Protein AF-A0A5P8W0C1-F1 (afdb_monomer_lite)

Structure (mmCIF, N/CA/C/O backbone):
data_AF-A0A5P8W0C1-F1
#
_entry.id   AF-A0A5P8W0C1-F1
#
loop_
_atom_site.group_PDB
_atom_site.id
_atom_site.type_symbol
_atom_site.label_atom_id
_atom_site.label_alt_id
_atom_site.label_comp_id
_atom_site.label_asym_id
_atom_site.label_entity_id
_atom_site.label_seq_id
_atom_site.pdbx_PDB_ins_code
_atom_site.Cartn_x
_atom_site.Cartn_y
_atom_site.Cartn_z
_atom_site.occupancy
_atom_site.B_iso_or_equiv
_atom_site.auth_seq_id
_atom_site.auth_comp_id
_atom_site.auth_asym_id
_atom_site.auth_atom_id
_atom_site.pdbx_PDB_model_num
ATOM 1 N N . MET A 1 1 ? -2.920 10.146 9.039 1.00 60.00 1 MET A N 1
ATOM 2 C CA . MET A 1 1 ? -1.588 9.867 8.448 1.00 60.00 1 MET A CA 1
ATOM 3 C C . MET A 1 1 ? -1.585 10.306 6.983 1.00 60.00 1 MET A C 1
ATOM 5 O O . MET A 1 1 ? -2.626 10.181 6.351 1.00 60.00 1 MET A O 1
ATOM 9 N N . ASN A 1 2 ? -0.468 10.815 6.442 1.00 80.94 2 ASN A N 1
ATOM 10 C CA . ASN A 1 2 ? -0.396 11.370 5.074 1.00 80.94 2 ASN A CA 1
ATOM 11 C C . ASN A 1 2 ? -0.810 10.353 3.998 1.00 80.94 2 ASN A C 1
ATOM 13 O O . ASN A 1 2 ? -0.426 9.183 4.070 1.00 80.94 2 ASN A O 1
ATOM 17 N N . SER A 1 3 ? -1.593 10.791 3.015 1.00 87.44 3 SER A N 1
ATOM 18 C CA . SER A 1 3 ? -1.963 9.997 1.837 1.00 87.44 3 SER A CA 1
ATOM 19 C C . SER A 1 3 ? -0.835 9.993 0.796 1.00 87.44 3 SER A C 1
ATOM 21 O O . SER A 1 3 ? -0.018 10.916 0.810 1.00 87.44 3 SER A O 1
ATOM 23 N N . PRO A 1 4 ? -0.767 8.980 -0.091 1.00 92.88 4 PRO A N 1
ATOM 24 C CA . PRO A 1 4 ? 0.140 9.015 -1.237 1.00 92.88 4 PRO A CA 1
ATOM 25 C C . PRO A 1 4 ? -0.094 10.267 -2.095 1.00 92.88 4 PRO A C 1
ATOM 27 O O . PRO A 1 4 ? -1.232 10.730 -2.190 1.00 92.88 4 PRO A O 1
ATOM 30 N N . THR A 1 5 ? 0.956 10.784 -2.739 1.00 96.44 5 THR A N 1
ATOM 31 C CA . THR A 1 5 ? 0.791 11.760 -3.834 1.00 96.44 5 THR A CA 1
ATOM 32 C C . THR A 1 5 ? 0.121 11.103 -5.042 1.00 96.44 5 THR A C 1
ATOM 34 O O . THR A 1 5 ? 0.045 9.873 -5.115 1.00 96.44 5 THR A O 1
ATOM 37 N N . ASP A 1 6 ? -0.329 11.894 -6.015 1.00 96.75 6 ASP A N 1
ATOM 38 C C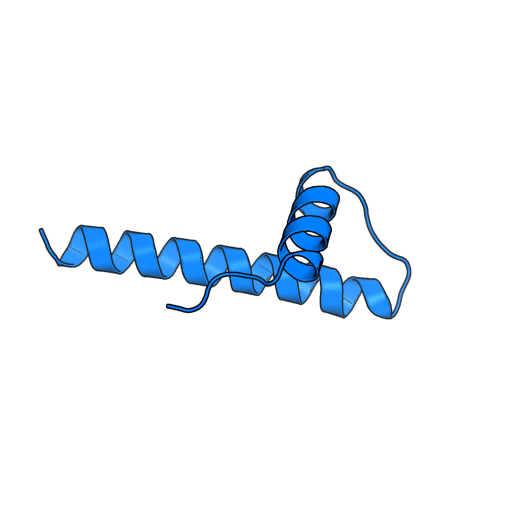A . ASP A 1 6 ? -0.957 11.369 -7.234 1.00 96.75 6 ASP A CA 1
ATOM 39 C C . ASP A 1 6 ? -0.015 10.426 -8.002 1.00 96.75 6 ASP A C 1
ATOM 41 O O . ASP A 1 6 ? -0.429 9.358 -8.459 1.00 96.75 6 ASP A O 1
ATOM 45 N N . GLU A 1 7 ? 1.278 10.755 -8.072 1.00 96.00 7 GLU A N 1
ATOM 46 C CA . GLU A 1 7 ? 2.295 9.909 -8.702 1.00 96.00 7 GLU A CA 1
ATOM 47 C C . GLU A 1 7 ? 2.498 8.605 -7.931 1.00 96.00 7 GLU A C 1
ATOM 49 O O . GLU A 1 7 ? 2.585 7.529 -8.524 1.00 96.00 7 GLU A O 1
ATOM 54 N N . GLN A 1 8 ? 2.540 8.680 -6.599 1.00 96.38 8 GLN A N 1
ATOM 55 C CA . GLN A 1 8 ? 2.667 7.497 -5.754 1.00 96.38 8 GLN A CA 1
ATOM 56 C C . GLN A 1 8 ? 1.430 6.603 -5.863 1.00 96.38 8 GLN A C 1
ATOM 58 O O . GLN A 1 8 ? 1.566 5.385 -5.942 1.00 96.38 8 GLN A O 1
ATOM 63 N N . ALA A 1 9 ? 0.231 7.186 -5.904 1.00 97.00 9 ALA A N 1
ATOM 64 C CA . ALA A 1 9 ? -1.018 6.456 -6.081 1.00 97.00 9 ALA A CA 1
ATOM 65 C C . ALA A 1 9 ? -1.066 5.757 -7.448 1.00 97.00 9 ALA A C 1
ATOM 67 O O . ALA A 1 9 ? -1.409 4.574 -7.522 1.00 97.00 9 ALA A O 1
ATOM 68 N N . ALA A 1 10 ? -0.659 6.450 -8.515 1.00 96.62 10 ALA A N 1
ATOM 69 C CA . ALA A 1 10 ? -0.532 5.861 -9.843 1.00 96.62 10 ALA A CA 1
ATOM 70 C C . ALA A 1 10 ? 0.482 4.705 -9.850 1.00 96.62 10 ALA A C 1
ATOM 72 O O . ALA A 1 10 ? 0.173 3.624 -10.357 1.00 96.62 10 ALA A O 1
ATOM 73 N N . LEU A 1 11 ? 1.653 4.891 -9.230 1.00 97.12 11 LEU A N 1
ATOM 74 C CA . LEU A 1 11 ? 2.691 3.863 -9.153 1.00 97.12 11 LEU A CA 1
ATOM 75 C C . LEU A 1 11 ? 2.228 2.642 -8.343 1.00 97.12 11 LEU A C 1
ATOM 77 O O . LEU A 1 11 ? 2.391 1.507 -8.790 1.00 97.12 11 LEU A O 1
ATOM 81 N N . ILE A 1 12 ? 1.585 2.846 -7.192 1.00 97.44 12 ILE A N 1
ATOM 82 C CA . ILE A 1 12 ? 0.981 1.769 -6.390 1.00 97.44 12 ILE A CA 1
ATOM 83 C C . ILE A 1 12 ? -0.034 0.991 -7.229 1.00 97.44 12 ILE A C 1
ATOM 85 O O . ILE A 1 12 ? 0.014 -0.240 -7.258 1.00 97.44 12 ILE A O 1
ATOM 89 N N . ARG A 1 13 ? -0.916 1.695 -7.947 1.00 97.31 13 ARG A N 1
ATOM 90 C CA . ARG A 1 13 ? -1.954 1.080 -8.777 1.00 97.31 13 ARG A CA 1
ATOM 91 C C . ARG A 1 13 ? -1.361 0.180 -9.858 1.00 97.31 13 ARG A C 1
ATOM 93 O O . ARG A 1 13 ? -1.718 -0.994 -9.909 1.00 97.31 13 ARG A O 1
ATOM 100 N N . ILE A 1 14 ? -0.429 0.679 -10.673 1.00 96.62 14 ILE A N 1
ATOM 101 C CA . ILE A 1 14 ? 0.164 -0.145 -11.740 1.00 96.62 14 ILE A CA 1
ATOM 102 C C . ILE A 1 14 ? 0.947 -1.337 -11.168 1.00 96.62 14 ILE A C 1
ATOM 104 O O . ILE A 1 14 ? 0.986 -2.403 -11.781 1.00 96.62 14 ILE A O 1
ATOM 108 N N . THR A 1 15 ? 1.527 -1.186 -9.970 1.00 96.81 15 THR A N 1
ATOM 109 C CA . THR A 1 15 ? 2.226 -2.276 -9.272 1.00 96.81 15 THR A CA 1
ATOM 110 C C . THR A 1 15 ? 1.249 -3.367 -8.831 1.00 96.81 15 THR A C 1
ATOM 112 O O . THR A 1 15 ? 1.532 -4.551 -9.002 1.00 96.81 15 THR A O 1
ATOM 115 N N . LEU A 1 16 ? 0.078 -2.988 -8.302 1.00 96.25 16 LEU A N 1
ATOM 116 C CA . LEU A 1 16 ? -1.006 -3.919 -7.960 1.00 96.25 16 LEU A CA 1
ATOM 117 C C . LEU A 1 16 ? -1.588 -4.615 -9.199 1.00 96.25 16 LEU A C 1
ATOM 119 O O . LEU A 1 16 ? -1.949 -5.786 -9.120 1.00 96.25 16 LEU A O 1
ATOM 123 N N . GLU A 1 17 ? -1.619 -3.929 -10.343 1.00 97.25 17 GLU A N 1
ATOM 124 C CA . GLU A 1 17 ? -2.007 -4.484 -11.651 1.00 97.25 17 GLU A CA 1
ATOM 125 C C . GLU A 1 17 ? -0.934 -5.429 -12.245 1.00 97.25 17 GLU A C 1
ATOM 127 O O . GLU A 1 17 ? -1.126 -6.000 -13.317 1.00 97.25 17 GLU A O 1
ATOM 132 N N . GLY A 1 18 ? 0.189 -5.641 -11.547 1.00 95.62 18 GLY A N 1
ATOM 133 C CA . GLY A 1 18 ? 1.246 -6.579 -11.934 1.00 95.62 18 GLY A CA 1
ATOM 134 C C . GLY A 1 18 ? 2.339 -5.978 -12.820 1.00 95.62 18 GLY A C 1
ATOM 135 O O . GLY A 1 18 ? 3.254 -6.697 -13.229 1.00 95.62 18 GLY A O 1
ATOM 136 N N . THR A 1 19 ? 2.294 -4.669 -13.086 1.00 96.50 19 THR A N 1
ATOM 137 C CA . THR A 1 19 ? 3.343 -3.972 -13.838 1.00 96.50 19 THR A CA 1
ATOM 138 C C . THR A 1 19 ? 4.598 -3.863 -12.983 1.00 96.50 19 THR A C 1
ATOM 140 O O . THR A 1 19 ? 4.572 -3.288 -11.897 1.00 96.50 19 THR A O 1
ATOM 143 N N . LYS A 1 20 ? 5.720 -4.386 -13.484 1.00 94.69 20 LYS A N 1
ATOM 144 C CA . LYS A 1 20 ? 7.025 -4.309 -12.816 1.00 94.69 20 LYS A CA 1
ATOM 145 C C . LYS A 1 20 ? 7.970 -3.437 -13.621 1.00 94.69 20 LYS A C 1
ATOM 147 O O . LYS A 1 20 ? 8.210 -3.714 -14.794 1.00 94.69 20 LYS A O 1
ATOM 152 N N . MET A 1 21 ? 8.558 -2.442 -12.972 1.00 95.44 21 MET A N 1
ATOM 153 C CA . MET A 1 21 ? 9.629 -1.646 -13.557 1.00 95.44 21 MET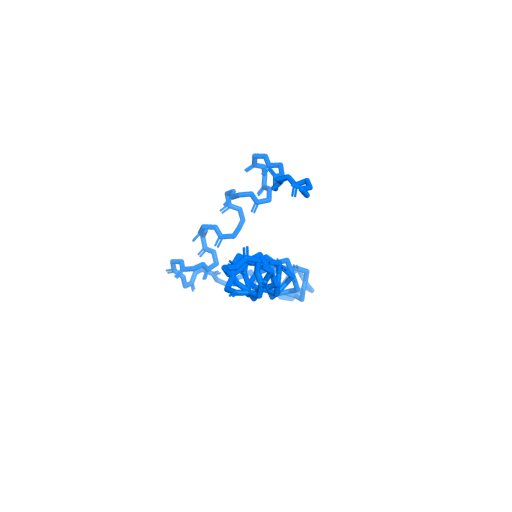 A CA 1
ATOM 154 C C . MET A 1 21 ? 10.891 -2.497 -13.759 1.00 95.44 21 MET A C 1
ATOM 156 O O . MET A 1 21 ? 11.029 -3.608 -13.223 1.00 95.44 21 MET A O 1
ATOM 160 N N . SER A 1 22 ? 11.821 -2.000 -14.568 1.00 96.88 22 SER A N 1
ATOM 161 C CA . SER A 1 22 ? 13.182 -2.533 -14.637 1.00 96.88 22 SER A CA 1
ATOM 162 C C . SER A 1 22 ? 13.970 -2.172 -13.377 1.00 96.88 22 SER A C 1
ATOM 164 O O . SER A 1 22 ? 13.625 -1.239 -12.657 1.00 96.88 22 SER A O 1
ATOM 166 N N . TYR A 1 23 ? 15.047 -2.907 -13.103 1.00 94.50 23 TYR A N 1
ATOM 167 C CA . TYR A 1 23 ? 16.029 -2.444 -12.123 1.00 94.50 23 TYR A CA 1
ATOM 168 C C . TYR A 1 23 ? 16.776 -1.215 -12.672 1.00 94.50 23 TYR A C 1
ATOM 170 O O . TYR A 1 23 ? 17.027 -1.173 -13.880 1.00 94.50 23 TYR A O 1
ATOM 178 N N . PRO A 1 24 ? 17.152 -0.248 -11.812 1.00 93.94 24 PRO A N 1
ATOM 179 C CA . PRO A 1 24 ? 17.033 -0.273 -10.347 1.00 93.94 24 PRO A CA 1
ATOM 180 C C . PRO A 1 24 ? 15.651 0.133 -9.796 1.00 93.94 24 PRO A C 1
ATOM 182 O O . PRO A 1 24 ? 15.320 -0.275 -8.685 1.00 93.94 24 PRO A O 1
ATOM 185 N N . ASP A 1 25 ? 14.827 0.834 -10.578 1.00 95.69 25 ASP A N 1
ATOM 186 C CA . ASP A 1 25 ? 13.567 1.473 -10.144 1.00 95.69 25 ASP A CA 1
ATOM 187 C C . ASP A 1 25 ? 12.541 0.515 -9.523 1.00 95.69 25 ASP A C 1
ATOM 189 O O . ASP A 1 25 ? 11.725 0.906 -8.689 1.00 95.69 25 ASP A O 1
ATOM 193 N N . ARG A 1 26 ? 12.596 -0.772 -9.889 1.00 96.19 26 ARG A N 1
ATOM 194 C CA . ARG A 1 26 ? 11.773 -1.816 -9.264 1.00 96.19 26 ARG A CA 1
ATOM 195 C C . ARG A 1 26 ? 11.903 -1.834 -7.741 1.00 96.19 26 ARG A C 1
ATOM 197 O O . ARG A 1 26 ? 10.909 -2.091 -7.069 1.00 96.19 26 ARG A O 1
ATOM 204 N N . TYR A 1 27 ? 13.097 -1.583 -7.200 1.00 96.44 27 TYR A N 1
ATOM 205 C CA . TYR A 1 27 ? 13.297 -1.558 -5.752 1.00 96.44 27 TYR A CA 1
ATOM 206 C C . TYR A 1 27 ? 12.418 -0.487 -5.097 1.00 96.44 27 TYR A C 1
ATOM 208 O O . TYR A 1 27 ? 11.680 -0.784 -4.159 1.00 96.44 27 TYR A O 1
ATOM 216 N N . ASP A 1 28 ? 12.436 0.731 -5.639 1.00 96.38 28 ASP A N 1
ATOM 217 C CA . ASP A 1 28 ? 11.651 1.846 -5.111 1.00 96.38 28 ASP A CA 1
ATOM 218 C C . ASP A 1 28 ? 10.148 1.629 -5.320 1.00 96.38 28 ASP A C 1
ATOM 220 O O . ASP A 1 28 ? 9.353 1.903 -4.418 1.00 96.38 28 ASP A O 1
ATOM 224 N N . GLN A 1 29 ? 9.754 1.058 -6.464 1.00 97.00 29 GLN A N 1
ATOM 225 C CA . GLN A 1 29 ? 8.374 0.659 -6.743 1.00 97.00 29 GLN A CA 1
ATOM 226 C C . GLN A 1 29 ? 7.844 -0.345 -5.702 1.00 97.00 29 GLN A C 1
ATOM 228 O O . GLN A 1 29 ? 6.776 -0.146 -5.116 1.00 97.00 29 GLN A O 1
ATOM 233 N N . GLU A 1 30 ? 8.579 -1.434 -5.465 1.00 96.69 30 GLU A N 1
ATOM 234 C CA . GLU A 1 30 ? 8.186 -2.475 -4.510 1.00 96.69 30 GLU A CA 1
ATOM 235 C C . GLU A 1 30 ? 8.209 -1.945 -3.071 1.00 96.69 30 GLU A C 1
ATOM 237 O O . GLU A 1 30 ? 7.298 -2.234 -2.291 1.00 96.69 30 GLU A O 1
ATOM 242 N N . ASN A 1 31 ? 9.196 -1.113 -2.728 1.00 97.19 31 ASN A N 1
ATOM 243 C CA . ASN A 1 31 ? 9.280 -0.456 -1.428 1.00 97.19 31 ASN A CA 1
ATOM 244 C C . ASN A 1 31 ? 8.078 0.469 -1.175 1.00 97.19 31 ASN A C 1
ATOM 246 O O . ASN A 1 31 ? 7.470 0.401 -0.106 1.00 97.19 31 ASN A O 1
ATOM 250 N N . LEU A 1 32 ? 7.674 1.273 -2.167 1.00 97.19 32 LEU A N 1
ATOM 251 C CA . LEU A 1 32 ? 6.490 2.129 -2.073 1.00 97.19 32 LEU A CA 1
ATOM 252 C C . LEU A 1 32 ? 5.219 1.307 -1.820 1.00 97.19 32 LEU A C 1
ATOM 254 O O . LEU A 1 32 ? 4.428 1.647 -0.936 1.00 97.19 32 LEU A O 1
ATOM 258 N N . LEU A 1 33 ? 5.029 0.207 -2.556 1.00 97.31 33 LEU A N 1
ATOM 259 C CA . LEU A 1 33 ? 3.882 -0.678 -2.355 1.00 97.31 33 LEU A CA 1
ATOM 260 C C . LEU A 1 33 ? 3.889 -1.308 -0.954 1.00 97.31 33 LEU A C 1
ATOM 262 O O . LEU A 1 33 ? 2.846 -1.37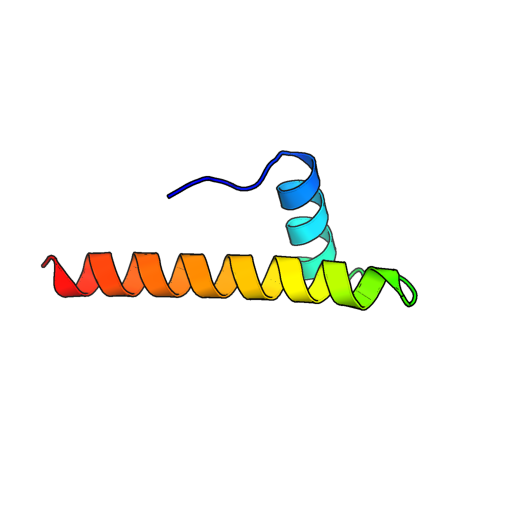8 -0.300 1.00 97.31 33 LEU A O 1
ATOM 266 N N . ASN A 1 34 ? 5.047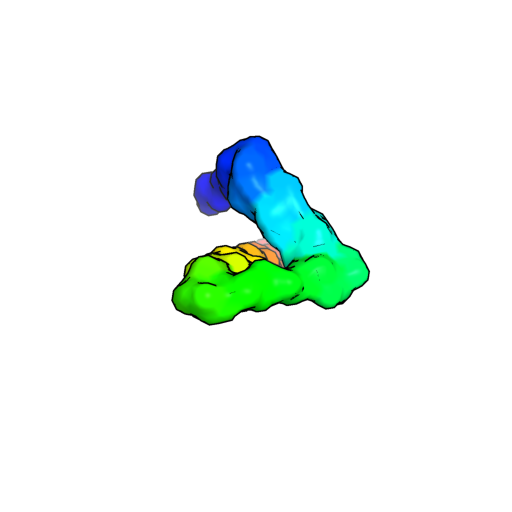 -1.770 -0.487 1.00 97.31 34 ASN A N 1
ATOM 267 C CA . ASN A 1 34 ? 5.181 -2.383 0.833 1.00 97.31 34 ASN A CA 1
ATOM 268 C C . ASN A 1 34 ? 4.907 -1.377 1.954 1.00 97.31 34 ASN A C 1
ATOM 270 O O . ASN A 1 34 ? 4.185 -1.701 2.898 1.00 97.31 34 ASN A O 1
ATOM 274 N N . LEU A 1 35 ? 5.399 -0.144 1.822 1.00 96.69 35 LEU A N 1
ATOM 275 C CA . LEU A 1 35 ? 5.113 0.934 2.762 1.00 96.69 35 LEU A CA 1
ATOM 276 C C . LEU A 1 35 ? 3.616 1.265 2.798 1.00 96.69 35 LEU A C 1
ATOM 278 O O . LEU A 1 35 ? 3.039 1.407 3.876 1.00 96.69 35 LEU A O 1
ATOM 282 N N . HIS A 1 36 ? 2.972 1.334 1.630 1.00 96.12 36 HIS A N 1
ATOM 283 C CA . HIS A 1 36 ? 1.532 1.553 1.543 1.00 96.12 36 HIS A CA 1
ATOM 284 C C . HIS A 1 36 ? 0.742 0.444 2.255 1.00 96.12 36 HIS A C 1
ATOM 286 O O . HIS A 1 36 ? -0.135 0.739 3.066 1.00 96.12 36 HIS A O 1
ATOM 292 N N . LYS A 1 37 ? 1.095 -0.828 2.029 1.00 96.62 37 LYS A N 1
ATOM 293 C CA . LYS A 1 37 ? 0.471 -1.971 2.717 1.00 96.62 37 LYS A CA 1
ATOM 294 C C . LYS A 1 37 ? 0.677 -1.922 4.230 1.00 96.62 37 LYS A C 1
ATOM 296 O O . LYS A 1 37 ? -0.280 -2.116 4.971 1.00 96.62 37 LYS A O 1
ATOM 301 N N . ALA A 1 38 ? 1.896 -1.630 4.685 1.00 97.19 38 ALA A N 1
ATOM 302 C CA . ALA A 1 38 ? 2.205 -1.523 6.109 1.00 97.19 38 ALA A CA 1
ATOM 303 C C . ALA A 1 38 ? 1.365 -0.435 6.787 1.00 97.19 38 ALA A C 1
ATOM 305 O O . ALA A 1 38 ? 0.798 -0.673 7.851 1.00 97.19 38 ALA A O 1
ATOM 306 N N . LYS A 1 39 ? 1.220 0.730 6.142 1.00 95.31 39 LYS A N 1
ATOM 307 C CA . LYS A 1 39 ? 0.341 1.800 6.622 1.00 95.31 39 LYS A CA 1
ATOM 308 C C . LYS A 1 39 ? -1.104 1.312 6.768 1.00 95.31 39 LYS A C 1
ATOM 310 O O . LYS A 1 39 ? -1.673 1.470 7.841 1.00 95.31 39 LYS A O 1
ATOM 315 N N . MET A 1 40 ? -1.666 0.688 5.730 1.00 95.69 40 MET A N 1
ATOM 316 C CA . MET A 1 40 ? -3.042 0.171 5.764 1.00 95.69 40 MET A CA 1
ATOM 317 C C . MET A 1 40 ? -3.246 -0.840 6.902 1.00 95.69 40 MET A C 1
ATOM 319 O O . MET A 1 40 ? -4.245 -0.775 7.611 1.00 95.69 40 MET A O 1
ATOM 323 N N . SER A 1 41 ? -2.288 -1.748 7.117 1.00 97.25 41 SER A N 1
ATOM 324 C CA . SER A 1 41 ? -2.334 -2.702 8.232 1.00 97.25 41 SER A CA 1
ATOM 325 C C . SER A 1 41 ? -2.281 -2.024 9.602 1.00 97.25 41 SER A C 1
ATOM 327 O O . SER A 1 41 ? -2.971 -2.458 10.520 1.00 97.25 41 SER A O 1
ATOM 329 N N . LEU A 1 42 ? -1.482 -0.965 9.754 1.00 96.81 42 LEU A N 1
ATOM 330 C CA . LEU A 1 42 ? -1.416 -0.200 11.001 1.00 96.81 42 LEU A CA 1
ATOM 331 C C . LEU A 1 42 ? -2.714 0.564 11.268 1.00 96.81 42 LEU A C 1
ATOM 333 O O . LEU A 1 42 ? -3.188 0.549 12.399 1.00 96.81 42 LEU A O 1
ATOM 337 N N . GLU A 1 43 ? -3.301 1.188 10.246 1.00 95.69 43 GLU A N 1
ATOM 338 C CA . GLU A 1 43 ? -4.599 1.864 10.360 1.00 95.69 43 GLU A CA 1
ATOM 339 C C . GLU A 1 43 ? -5.686 0.868 10.793 1.00 95.69 43 GLU A C 1
ATOM 341 O O . GLU A 1 43 ? -6.359 1.100 11.792 1.00 95.69 43 GLU A O 1
ATOM 346 N N . GLN A 1 44 ? -5.749 -0.308 10.157 1.00 96.88 44 GLN A N 1
ATOM 347 C CA . GLN A 1 44 ? -6.660 -1.385 10.564 1.00 96.88 44 GLN A CA 1
ATOM 348 C C . GLN A 1 44 ? -6.436 -1.845 12.013 1.00 96.88 44 GLN A C 1
ATOM 350 O O . GLN A 1 44 ? -7.398 -2.073 12.743 1.00 96.88 44 GLN A O 1
ATOM 355 N N . ALA A 1 45 ? -5.182 -1.991 12.447 1.00 97.75 45 ALA A N 1
ATOM 356 C CA . ALA A 1 45 ? -4.871 -2.397 13.816 1.00 97.75 45 ALA A CA 1
ATOM 357 C C . ALA A 1 45 ? -5.291 -1.336 14.846 1.00 97.75 45 ALA A C 1
ATOM 359 O O . ALA A 1 45 ? -5.837 -1.685 15.890 1.00 97.75 45 ALA A O 1
ATOM 360 N N . VAL A 1 46 ? -5.064 -0.052 14.556 1.00 97.12 46 VAL A N 1
ATOM 361 C CA . VAL A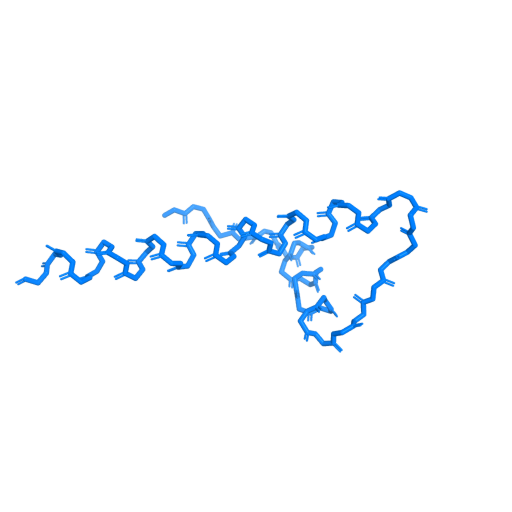 1 46 ? -5.485 1.059 15.423 1.00 97.12 46 VAL A CA 1
ATOM 362 C C . VAL A 1 46 ? -7.005 1.122 15.523 1.00 97.12 46 VAL A C 1
ATOM 364 O O . VAL A 1 46 ? -7.523 1.253 16.631 1.00 97.12 46 VAL A O 1
ATOM 367 N N . ASP A 1 47 ? -7.712 0.969 14.402 1.00 96.62 47 ASP A N 1
ATOM 368 C CA . ASP A 1 47 ? -9.176 0.965 14.375 1.00 96.62 47 ASP A CA 1
ATOM 369 C C . ASP A 1 47 ? -9.754 -0.186 15.210 1.00 96.62 47 ASP A C 1
ATOM 371 O O . ASP A 1 47 ? -10.715 0.015 15.946 1.00 96.62 47 ASP A O 1
ATOM 375 N N . LEU A 1 48 ? -9.148 -1.378 15.147 1.00 97.75 48 LEU A N 1
ATOM 376 C CA . LEU A 1 48 ? -9.546 -2.536 15.957 1.00 97.75 48 LEU A CA 1
ATOM 377 C C . LEU A 1 48 ? -9.275 -2.340 17.454 1.00 97.75 48 LEU A C 1
ATOM 379 O O . LEU A 1 48 ? -10.089 -2.748 18.273 1.00 97.75 48 LEU A O 1
ATOM 383 N N . LEU A 1 49 ? -8.137 -1.740 17.815 1.00 97.19 49 LEU A N 1
ATOM 384 C CA . LEU A 1 49 ? -7.762 -1.489 19.214 1.00 97.19 49 LEU A CA 1
ATOM 385 C C . LEU A 1 49 ? -8.526 -0.321 19.852 1.00 97.19 49 LEU A C 1
ATOM 387 O O . LEU A 1 49 ? -8.510 -0.188 21.072 1.00 97.19 49 LEU A O 1
ATOM 391 N N . SER A 1 50 ? -9.144 0.535 19.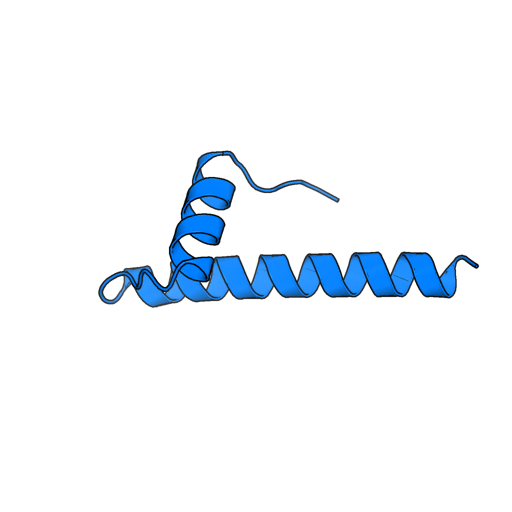037 1.00 94.50 50 SER A N 1
ATOM 392 C CA . SER A 1 50 ? -9.924 1.691 19.496 1.00 94.50 50 SER A CA 1
ATOM 393 C C . SER A 1 50 ? -11.417 1.380 19.683 1.00 94.50 50 SER A C 1
ATOM 395 O O . SER A 1 50 ? -12.180 2.296 19.997 1.00 94.50 50 SER A O 1
ATOM 397 N N . GLN A 1 51 ? -11.831 0.123 19.469 1.00 75.88 51 GLN A N 1
ATOM 398 C CA . GLN A 1 51 ? -13.164 -0.396 19.811 1.00 75.88 51 GLN A CA 1
ATOM 399 C C . GLN A 1 51 ? -13.279 -0.672 21.311 1.00 75.88 51 GLN A C 1
ATOM 401 O O . GLN A 1 51 ? -14.378 -0.419 21.853 1.00 75.88 51 GLN A O 1
#

Organism: NCBI:txid2653204

Foldseek 3Di:
DDDDDPVLVVLLVVVVVVDADDPPCNVVSVVSNVVVVVVVVVVVVVVVVVD

Sequence (51 aa):
MNSPTDEQAALIRITLEGTKMSYPDRYDQENLLNLHKAKMSLEQAVDLLSQ

Radius of gyration: 12.9 Å; chains: 1; bounding box: 30×18×34 Å

pLDDT: mean 94.81, std 6.24, range [60.0, 97.75]

Secondary structure (DSSP, 8-state):
-PPPPHHHHHHHHHHHTT--PPTTTHHHHHHHHHHHHHHHHHHHHHHHHT-

=== Feature glossary ===
The record interleaves many kinds of information about one protein. Here is each kind framed as the question it answers.

Q: What does the local fold look like, residue by residue?
A: The Foldseek 3Di string encodes local tertiary geometry as a 20-letter alphabet — one character per residue — derived from the relative positions of nearby Cα atoms. Unlike the amino-acid sequence, 3Di is a direct function of the 3D structure, so two proteins with the same fold have similar 3Di strings even at low sequence identity.

Q: Which residues are in helices, strands, or loops?
A: The SS8 string is DSSP's per-residue secondary-structure call. α-helix (H) means an i→i+4 H-bond ladder; β-strand (E) means the residue participates in a β-sheet; 3₁₀ (G) and π (I) are tighter and wider helices; T/S are turns/bends; '-' is loop.

Q: How big and how compact is the whole molecule?
A: Radius of gyration (Rg) is the root-mean-square distance of Cα atoms from their centroid — a single number for overall size and compactness. A globular domain of N residues has Rg ≈ 2.2·N^0.38 Å; an extended or disordered chain has a much larger Rg. The Cα contact count is the number of residue pairs whose Cα atoms are within 8 Å and are more than four positions apart in sequence — a standard proxy for tertiary packing density. The bounding box is the smallest axis-aligned box enclosing all Cα atoms.

Q: Where is each backbone atom in 3D?
A: Structure coordinates are given as an mmCIF _atom_site loop: one row per atom with element, residue name, chain id, sequence number, and x/y/z position in Å. Only the four main-chain atoms per residue are included here; side chains are omitted to keep the record compact.

Q: What is the amino-acid chain?
A: Primary structure: the covalent order of the twenty standard amino acids along the backbone. Two proteins with the same sequence will (almost always) fold to the same structure; two with 30% identity often share a fold but not the details.

Q: What if only a Cα trace is available?
A: Three-state secondary structure (P-SEA) collapses the eight DSSP classes into helix (a), strand (b), and coil (c). P-SEA assigns these from Cα geometry alone — distances and angles — without requiring backbone oxygens, so it works on any Cα trace.

Q: What family and function is it annotated with?
A: Database cross-references. InterPro integrates a dozen domain/family signature databases into unified entries with residue-range hits. GO terms attach function/process/location labels with evidence codes. CATH codes position the fold in a four-level structural taxonomy. Organism is the NCBI-taxonomy species name.

Q: How confident is the AlphaFold model at each residue?
A: pLDDT is the predicted lDDT-Cα score: AlphaFold's confidence that the local environment of each residue (all inter-atomic distances within 15 Å) is correctly placed. It is a per-residue number between 0 and 100, with higher meaning more reliable.

Q: How mobile is each atom in the crystal?
A: B-factor (Debye–Waller factor) reflects atomic displacement in the crystal lattice. It is an experimental observable (units Å²), not a prediction; low values mean the atom is pinned down, high values mean it moves or is heterogeneous across the crystal.

Q: Which residues are buried vs exposed?
A: SASA measures how much of the protein is reachable by solvent. It is computed by rolling a water-sized probe over the atomic surface and summing the exposed area (Å²). Per-residue SASA distinguishes core (buried, low SASA) from surface (exposed, high SASA) residues; total SASA is a whole-molecule size measure.

Q: What do the diagnostic plots show?
A: Plot images: a contact map (which residues are close in 3D, as an N×N binary image), a Ramachandran scatter (backbone torsion angles, revealing secondary-structure composition at a glance), and — for AlphaFold structures — a PAE heatmap (pairwise prediction confidence).

Q: What known structures does this most resemble?
A: The Foldseek neighbor list gives the closest experimentally determined structures in the PDB, ranked by structural alignment. TM-score near 1 means near-identical fold; near 0.3 means only rough topology match. This is how one finds what a novel AlphaFold prediction most resembles in the solved-structure universe.

Q: Are the domains correctly placed relative to each other?
A: Predicted aligned error is AlphaFold's pairwise confidence. Unlike pLDDT (per-residue), PAE is per-residue-pair and captures whether two parts of the structure are correctly placed relative to each other. Units are ångströms of expected positional error.

Q: What do the rendered images show?
A: Structure images are PyMOL renders from six orthogonal camera directions. Cartoon representation draws helices as coils and strands as arrows; sticks shows the backbone as bonds; surface shows the solvent-excluded envelope. Rainbow coloring maps sequence position to hue (blue→red, N→C); chain coloring assigns a distinct color per polypeptide.

Q: What are the backbone torsion angles?
A: φ (phi) and ψ (psi) are the two rotatable backbone dihedrals per residue: φ is the C(i-1)–N–Cα–C torsion, ψ is the N–Cα–C–N(i+1) torsion, both in degrees on (−180°, 180°]. α-helical residues cluster near (−60°, −45°); β-strand residues near (−120°, +130°). A Ramachandran plot is simply a scatter of (φ, ψ) for every residue.